Protein AF-A0A392R5V7-F1 (afdb_monomer_lite)

Radius of gyration: 15.89 Å; chains: 1; bounding box: 36×33×42 Å

Structure (mmCIF, N/CA/C/O backbone):
data_AF-A0A392R5V7-F1
#
_entry.id   AF-A0A392R5V7-F1
#
loop_
_atom_site.group_PDB
_atom_site.id
_atom_site.type_symbol
_atom_site.label_atom_id
_atom_site.label_alt_id
_atom_site.label_comp_id
_atom_site.label_asym_id
_atom_site.label_entity_id
_atom_site.label_seq_id
_atom_site.pdbx_PDB_ins_code
_atom_site.Cartn_x
_atom_site.Cartn_y
_atom_site.Cartn_z
_atom_site.occupancy
_atom_site.B_iso_or_equiv
_atom_site.auth_seq_id
_atom_site.auth_comp_id
_atom_site.auth_asym_id
_atom_site.auth_atom_id
_atom_site.pdbx_PDB_model_num
ATOM 1 N N . TYR A 1 1 ? 18.511 8.229 -11.918 1.00 48.12 1 TYR A N 1
ATOM 2 C CA . TYR A 1 1 ? 17.143 8.595 -11.499 1.00 48.12 1 TYR A CA 1
ATOM 3 C C . TYR A 1 1 ? 17.151 9.406 -10.202 1.00 48.12 1 TYR A C 1
ATOM 5 O O . TYR A 1 1 ? 16.807 10.575 -10.247 1.00 48.12 1 TYR A O 1
ATOM 13 N N . GLN A 1 2 ? 17.669 8.864 -9.091 1.00 48.03 2 GLN A N 1
ATOM 14 C CA . GLN A 1 2 ? 17.873 9.586 -7.813 1.00 48.03 2 GLN A CA 1
ATOM 15 C C . GLN A 1 2 ? 18.655 10.915 -7.948 1.00 48.03 2 GLN A C 1
ATOM 17 O O . GLN A 1 2 ? 18.307 11.910 -7.325 1.00 48.03 2 GLN A O 1
ATOM 22 N N . GLU A 1 3 ? 19.681 10.961 -8.803 1.00 58.59 3 GLU A N 1
ATOM 23 C CA . GLU A 1 3 ? 20.449 12.189 -9.093 1.00 58.59 3 GLU A CA 1
ATOM 24 C C . GLU A 1 3 ? 19.608 13.267 -9.805 1.00 58.59 3 GLU A C 1
ATOM 26 O O . GLU A 1 3 ? 19.699 14.437 -9.462 1.00 58.59 3 GLU A O 1
ATOM 31 N N . LEU A 1 4 ? 18.719 12.870 -10.724 1.00 58.41 4 LEU A N 1
ATOM 32 C CA . LEU A 1 4 ? 17.829 13.787 -11.453 1.00 58.41 4 LEU A CA 1
ATOM 33 C C . LEU A 1 4 ? 16.742 14.375 -10.533 1.00 58.41 4 LEU A C 1
ATOM 35 O O . LEU A 1 4 ? 16.334 15.520 -10.696 1.00 58.41 4 LEU A O 1
ATOM 39 N N . MET A 1 5 ? 16.311 13.613 -9.522 1.00 55.50 5 MET A N 1
ATOM 40 C CA . MET A 1 5 ? 15.347 14.060 -8.508 1.00 55.50 5 MET A CA 1
ATOM 41 C C . MET A 1 5 ? 15.908 15.169 -7.602 1.00 55.50 5 MET A C 1
ATOM 43 O O . MET A 1 5 ? 15.153 16.036 -7.161 1.00 55.50 5 MET A O 1
ATOM 47 N N . LYS A 1 6 ? 17.227 15.181 -7.346 1.00 57.94 6 LYS A N 1
ATOM 48 C CA . LYS A 1 6 ? 17.878 16.213 -6.514 1.00 57.94 6 LYS A CA 1
ATOM 49 C C . LYS A 1 6 ? 17.826 17.604 -7.144 1.00 57.94 6 LYS A C 1
ATOM 51 O O . LYS A 1 6 ? 17.768 18.593 -6.420 1.00 57.94 6 LYS A O 1
ATOM 56 N N . GLU A 1 7 ? 17.858 17.691 -8.471 1.00 61.91 7 GLU A N 1
ATOM 57 C CA . GLU A 1 7 ? 17.844 18.974 -9.184 1.00 61.91 7 GLU A CA 1
ATOM 58 C C . GLU A 1 7 ? 16.426 19.536 -9.360 1.00 61.91 7 GLU A C 1
ATOM 60 O O . GLU A 1 7 ? 16.253 20.743 -9.525 1.00 61.91 7 GLU A O 1
ATOM 65 N N . SER A 1 8 ? 15.402 18.680 -9.272 1.00 63.25 8 SER A N 1
ATOM 66 C CA . SER A 1 8 ? 14.011 19.055 -9.540 1.00 63.25 8 SER A CA 1
ATOM 67 C C . SER A 1 8 ? 13.272 19.654 -8.334 1.00 63.25 8 SER A C 1
ATOM 69 O O . SER A 1 8 ? 12.249 20.310 -8.527 1.00 63.25 8 SER A O 1
ATOM 71 N N . SER A 1 9 ? 13.744 19.452 -7.096 1.00 53.28 9 SER A N 1
ATOM 72 C CA . SER A 1 9 ? 13.109 19.998 -5.886 1.00 53.28 9 SER A CA 1
ATOM 73 C C . SER A 1 9 ? 14.134 20.329 -4.799 1.00 53.28 9 SER A C 1
ATOM 75 O O . SER A 1 9 ? 14.959 19.501 -4.426 1.00 53.28 9 SER A O 1
ATOM 77 N N . ARG A 1 10 ? 14.046 21.539 -4.228 1.00 61.16 10 ARG A N 1
ATOM 78 C CA . ARG A 1 10 ? 14.862 21.967 -3.070 1.00 61.16 10 ARG A CA 1
ATOM 79 C C . ARG A 1 10 ? 14.352 21.426 -1.732 1.00 61.16 10 ARG A C 1
ATOM 81 O O . ARG A 1 10 ? 15.043 21.550 -0.724 1.00 61.16 10 ARG A O 1
ATOM 88 N N . MET A 1 11 ? 13.145 20.867 -1.712 1.00 54.44 11 MET A N 1
ATOM 89 C CA . MET A 1 11 ? 12.567 20.213 -0.546 1.00 54.44 11 MET A CA 1
ATOM 90 C C . MET A 1 11 ? 12.739 18.704 -0.741 1.00 54.44 11 MET A C 1
ATOM 92 O O . MET A 1 11 ? 12.191 18.175 -1.714 1.00 54.44 11 MET A O 1
ATOM 96 N N . PRO A 1 12 ? 13.514 18.011 0.117 1.00 57.03 12 PRO A N 1
ATOM 97 C CA . PRO A 1 12 ? 13.592 16.558 0.077 1.00 57.03 12 PRO A CA 1
ATOM 98 C C . PRO A 1 12 ? 12.173 15.991 0.138 1.00 57.03 12 PRO A C 1
ATOM 100 O O . PRO A 1 12 ? 11.396 16.413 0.995 1.00 57.03 12 PRO A O 1
ATOM 103 N N . LEU A 1 13 ? 11.839 15.059 -0.760 1.00 60.12 13 LEU A N 1
ATOM 104 C CA . LEU A 1 13 ? 10.519 14.414 -0.793 1.00 60.12 13 LEU A CA 1
ATOM 105 C C . LEU A 1 13 ? 10.168 13.799 0.579 1.00 60.12 13 LEU A C 1
ATOM 107 O O . LEU A 1 13 ? 9.015 13.814 0.992 1.00 60.12 13 LEU A O 1
ATOM 111 N N . PHE A 1 14 ? 11.197 13.350 1.311 1.00 63.97 14 PHE A N 1
ATOM 112 C CA . PHE A 1 14 ? 11.126 12.880 2.690 1.00 63.97 14 PHE A CA 1
ATOM 113 C C . PHE A 1 14 ? 12.209 13.539 3.556 1.00 63.97 14 PHE A C 1
ATOM 115 O O . PHE A 1 14 ? 13.407 13.410 3.294 1.00 63.97 14 PHE A O 1
ATOM 122 N N . ASP A 1 15 ? 11.797 14.228 4.621 1.00 70.56 15 ASP A N 1
ATOM 123 C CA . ASP A 1 15 ? 12.698 14.729 5.662 1.00 70.56 15 ASP A CA 1
ATOM 124 C C . ASP A 1 15 ? 12.847 13.666 6.759 1.00 70.56 15 ASP A C 1
ATOM 126 O O . ASP A 1 15 ? 12.054 13.594 7.701 1.00 70.56 15 ASP A O 1
ATOM 130 N N . LEU A 1 16 ? 13.886 12.836 6.637 1.00 65.25 16 LEU A N 1
ATOM 131 C CA . LEU A 1 16 ? 14.184 11.758 7.587 1.00 65.25 16 LEU A CA 1
ATOM 132 C C . LEU A 1 16 ? 14.386 12.261 9.027 1.00 65.25 16 LEU A C 1
ATOM 134 O O . LEU A 1 16 ? 14.147 11.518 9.977 1.00 65.25 16 LEU A O 1
ATOM 138 N N . ARG A 1 17 ? 14.802 13.522 9.225 1.00 66.50 17 ARG A N 1
ATOM 139 C CA . ARG A 1 17 ? 14.975 14.083 10.575 1.00 66.50 17 ARG A CA 1
ATOM 140 C C . ARG A 1 17 ? 13.632 14.384 11.218 1.00 66.50 17 ARG A C 1
ATOM 142 O O . ARG A 1 17 ? 13.457 14.093 12.399 1.00 66.50 17 ARG A O 1
ATOM 149 N N . LYS A 1 18 ? 12.688 14.933 10.451 1.00 73.81 18 LYS A N 1
ATOM 150 C CA . LYS A 1 18 ? 11.308 15.114 10.924 1.00 73.81 18 LYS A CA 1
ATOM 151 C C . LYS A 1 18 ? 10.644 13.773 11.211 1.00 73.81 18 LYS A C 1
ATOM 153 O O . LYS A 1 18 ? 10.004 13.656 12.248 1.00 73.81 18 LYS A O 1
ATOM 158 N N . LEU A 1 19 ? 10.866 12.776 10.353 1.00 69.81 19 LEU A N 1
ATOM 159 C CA . LEU A 1 19 ? 10.333 11.425 10.538 1.00 69.81 19 LEU A CA 1
ATOM 160 C C . LEU A 1 19 ? 10.845 10.781 11.840 1.00 69.81 19 LEU A C 1
ATOM 162 O O . LEU A 1 19 ? 10.057 10.270 12.633 1.00 69.81 19 LEU A O 1
ATOM 166 N N . ASN A 1 20 ? 12.150 10.892 12.112 1.00 68.88 20 ASN A N 1
ATOM 167 C CA . ASN A 1 20 ? 12.743 10.410 13.364 1.00 68.88 20 ASN A CA 1
ATOM 168 C C . ASN A 1 20 ? 12.203 11.146 14.598 1.00 68.88 20 ASN A C 1
ATOM 170 O O . ASN A 1 20 ? 12.051 10.544 15.657 1.00 68.88 20 ASN A O 1
ATOM 174 N N . ALA A 1 21 ? 11.925 12.447 14.480 1.00 78.19 21 ALA A N 1
ATOM 175 C CA . ALA A 1 21 ? 11.394 13.247 15.581 1.00 78.19 21 ALA A CA 1
ATOM 176 C C . ALA A 1 21 ? 9.913 12.963 15.888 1.00 78.19 21 ALA A C 1
ATOM 178 O O . ALA A 1 21 ? 9.458 13.270 16.986 1.00 78.19 21 ALA A O 1
ATOM 179 N N . SER A 1 22 ? 9.162 12.382 14.947 1.00 75.69 22 SER A N 1
ATOM 180 C CA . SER A 1 22 ? 7.748 12.021 15.120 1.00 75.69 22 SER A CA 1
ATOM 181 C C . SER A 1 22 ? 7.512 10.653 15.776 1.00 75.69 22 SER A C 1
ATOM 183 O O . SER A 1 22 ? 6.390 10.158 15.739 1.00 75.69 22 SER A O 1
ATOM 185 N N . LEU A 1 23 ? 8.535 10.034 16.377 1.00 76.00 23 LEU A N 1
ATOM 186 C CA . LEU A 1 23 ? 8.384 8.774 17.108 1.00 76.00 23 LEU A CA 1
ATOM 187 C C . LEU A 1 23 ? 7.963 9.007 18.577 1.00 76.00 23 LEU A C 1
ATOM 189 O O . LEU A 1 23 ? 8.550 9.862 19.244 1.00 76.00 23 LEU A O 1
ATOM 19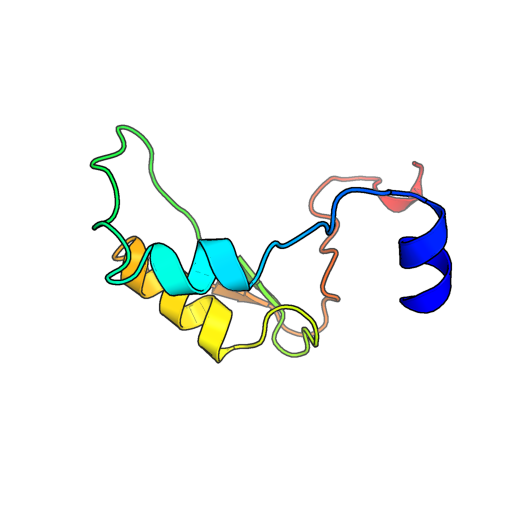3 N N . PRO A 1 24 ? 7.005 8.223 19.115 1.00 78.88 24 PRO A N 1
ATOM 194 C CA . PRO A 1 24 ? 6.340 7.088 18.470 1.00 78.88 24 PRO A CA 1
ATOM 195 C C . PRO A 1 24 ? 5.283 7.525 17.447 1.00 78.88 24 PRO A C 1
ATOM 197 O O . PRO A 1 24 ? 4.618 8.544 17.628 1.00 78.88 24 PRO A O 1
ATOM 200 N N . VAL A 1 25 ? 5.120 6.721 16.390 1.00 78.94 25 VAL A N 1
ATOM 201 C CA . VAL A 1 25 ? 4.095 6.940 15.360 1.00 78.94 25 VAL A CA 1
ATOM 202 C C . VAL A 1 25 ? 2.715 7.017 16.040 1.00 78.94 25 VAL A C 1
ATOM 204 O O . VAL A 1 25 ? 2.381 6.113 16.812 1.00 78.94 25 VAL A O 1
ATOM 207 N N . PRO A 1 26 ? 1.914 8.074 15.805 1.00 83.25 26 PRO A N 1
ATOM 208 C CA . PRO A 1 26 ? 0.563 8.172 16.353 1.00 83.25 26 PRO A CA 1
ATOM 209 C C . PRO A 1 26 ? -0.300 6.991 15.910 1.00 83.25 26 PRO A C 1
ATOM 211 O O . PRO A 1 26 ? -0.165 6.536 14.782 1.00 83.25 26 PRO A O 1
ATOM 214 N N . SER A 1 27 ? -1.215 6.519 16.758 1.00 85.50 27 SER A N 1
ATOM 215 C CA . SER A 1 27 ? -2.146 5.444 16.389 1.00 85.50 27 SER A CA 1
ATOM 216 C C . SER A 1 27 ? -2.986 5.806 15.164 1.00 85.50 27 SER A C 1
ATOM 218 O O . SER A 1 27 ? -3.285 6.983 14.936 1.00 85.50 27 SER A O 1
ATOM 220 N N . ALA A 1 28 ? -3.408 4.788 14.410 1.00 85.50 28 ALA A N 1
ATOM 221 C CA . ALA A 1 28 ? -4.272 5.002 13.263 1.00 85.50 28 ALA A CA 1
ATOM 222 C C . ALA A 1 28 ? -5.544 5.770 13.662 1.00 85.50 28 ALA A C 1
ATOM 224 O O . ALA A 1 28 ? -6.172 5.456 14.682 1.00 85.50 28 ALA A O 1
ATOM 225 N N . PRO A 1 29 ? -5.925 6.797 12.885 1.00 83.94 29 PRO A N 1
ATOM 226 C CA . PRO A 1 29 ? -7.147 7.534 13.145 1.00 83.94 29 PRO A CA 1
ATOM 227 C C . PRO A 1 29 ? -8.359 6.610 12.994 1.00 83.94 29 PRO A C 1
ATOM 229 O O . PRO A 1 29 ? -8.380 5.729 12.137 1.00 83.94 29 PRO A O 1
ATOM 232 N N . ASN A 1 30 ? -9.400 6.842 13.795 1.00 84.94 30 ASN A N 1
ATOM 233 C CA . ASN A 1 30 ? -10.690 6.198 13.573 1.00 84.94 30 ASN A CA 1
ATOM 234 C C . ASN A 1 30 ? -11.334 6.826 12.327 1.00 84.94 30 ASN A C 1
ATOM 236 O O . ASN A 1 30 ? -11.900 7.920 12.396 1.00 84.94 30 ASN A O 1
ATOM 240 N N . LEU A 1 31 ? -11.152 6.182 11.175 1.00 82.06 31 LEU A N 1
ATOM 241 C CA . LEU A 1 31 ? -11.649 6.663 9.892 1.00 82.06 31 LEU A CA 1
ATOM 242 C C . LEU A 1 31 ? -13.083 6.159 9.667 1.00 82.06 31 LEU A C 1
ATOM 244 O O . LEU A 1 31 ? -13.353 4.982 9.883 1.00 82.06 31 LEU A O 1
ATOM 248 N N . PRO A 1 32 ? -14.003 6.994 9.153 1.00 87.06 32 PRO A N 1
ATOM 249 C CA . PRO A 1 32 ? -15.336 6.548 8.739 1.00 87.06 32 PRO A CA 1
ATOM 250 C C . PRO A 1 32 ? -15.318 5.769 7.405 1.00 87.06 32 PRO A C 1
ATOM 252 O O . PRO A 1 32 ? -16.353 5.635 6.759 1.00 87.06 32 PRO A O 1
ATOM 255 N N . LEU A 1 33 ? -14.141 5.324 6.956 1.00 90.88 33 LEU A N 1
ATOM 256 C CA . LEU A 1 33 ? -13.876 4.725 5.651 1.00 90.88 33 LEU A CA 1
ATOM 257 C C . LEU A 1 33 ? -13.201 3.369 5.855 1.00 90.88 33 LEU A C 1
ATOM 259 O O . LEU A 1 33 ? -12.351 3.230 6.733 1.00 90.88 33 LEU A O 1
ATOM 263 N N . GLU A 1 34 ? -13.542 2.395 5.016 1.00 91.81 34 GLU A N 1
ATOM 264 C CA . GLU A 1 34 ? -12.827 1.120 4.972 1.00 91.81 34 GLU A CA 1
ATOM 265 C C . GLU A 1 34 ? -11.467 1.306 4.290 1.00 91.81 34 GLU A C 1
ATOM 267 O O . GLU A 1 34 ? -11.362 1.941 3.238 1.00 91.81 34 GLU A O 1
ATOM 272 N N . VAL A 1 35 ? -10.417 0.758 4.904 1.00 94.69 35 VAL A N 1
ATOM 273 C CA . VAL A 1 35 ? -9.047 0.833 4.390 1.00 94.69 35 VAL A CA 1
ATOM 274 C C . VAL A 1 35 ? -8.698 -0.475 3.691 1.00 94.69 35 VAL A C 1
ATOM 276 O O . VAL A 1 35 ? -8.876 -1.555 4.249 1.00 94.69 35 VAL A O 1
ATOM 279 N N . PHE A 1 36 ? -8.155 -0.372 2.480 1.00 95.62 36 PHE A N 1
ATOM 280 C CA . PHE A 1 36 ? -7.613 -1.496 1.727 1.00 95.62 36 PHE A CA 1
ATOM 281 C C . PHE A 1 36 ? -6.134 -1.246 1.435 1.00 95.62 36 PHE A C 1
ATOM 283 O O . PHE A 1 36 ? -5.783 -0.230 0.837 1.00 95.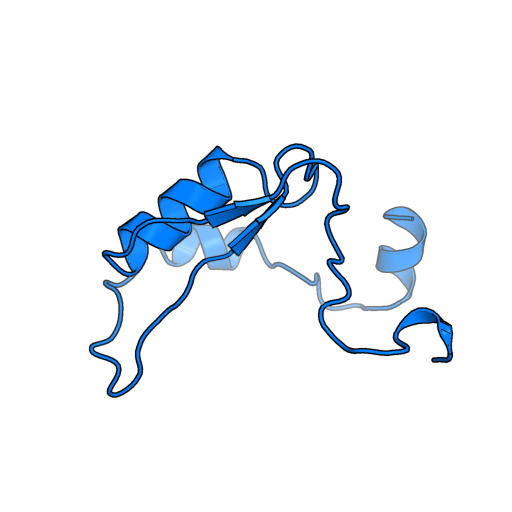62 36 PHE A O 1
ATOM 290 N N . VAL A 1 37 ? -5.273 -2.162 1.877 1.00 96.12 37 VAL A N 1
ATOM 291 C CA . VAL A 1 37 ? -3.819 -2.061 1.713 1.00 96.12 37 VAL A CA 1
ATOM 292 C C . VAL A 1 37 ? -3.368 -3.068 0.655 1.00 96.12 37 VAL A C 1
ATOM 294 O O . VAL A 1 37 ? -3.545 -4.274 0.823 1.00 96.12 37 VAL A O 1
ATOM 297 N N . LEU A 1 38 ? -2.794 -2.558 -0.437 1.00 95.94 38 LEU A N 1
ATOM 298 C CA . LEU A 1 38 ? -2.361 -3.310 -1.616 1.00 95.94 38 LEU A CA 1
ATOM 299 C C . LEU A 1 38 ? -0.899 -2.980 -1.928 1.00 95.94 38 LEU A C 1
ATOM 301 O O . LEU A 1 38 ? -0.517 -1.813 -1.880 1.00 95.94 38 LEU A O 1
ATOM 305 N N . GLY A 1 39 ? -0.111 -3.987 -2.296 1.00 94.69 39 GLY A N 1
ATOM 306 C CA . GLY A 1 39 ? 1.252 -3.802 -2.794 1.00 94.69 39 GLY A CA 1
ATOM 307 C C . GLY A 1 39 ? 1.686 -4.925 -3.730 1.00 94.69 39 GLY A C 1
ATOM 308 O O . GLY A 1 39 ? 0.918 -5.852 -4.006 1.00 94.69 39 GLY A O 1
ATOM 309 N N . ALA A 1 40 ? 2.925 -4.848 -4.208 1.00 93.81 40 ALA A N 1
ATOM 310 C CA . ALA A 1 40 ? 3.514 -5.836 -5.105 1.00 93.81 40 ALA A CA 1
ATOM 311 C C . ALA A 1 40 ? 4.636 -6.635 -4.424 1.00 93.81 40 ALA A C 1
ATOM 313 O O . ALA A 1 40 ? 5.355 -6.118 -3.573 1.00 93.81 40 ALA A O 1
ATOM 314 N N . ASN A 1 41 ? 4.815 -7.904 -4.811 1.00 91.12 41 ASN A N 1
ATOM 315 C CA . ASN A 1 41 ? 5.776 -8.784 -4.128 1.00 91.12 41 ASN A CA 1
ATOM 316 C C . ASN A 1 41 ? 7.256 -8.439 -4.384 1.00 91.12 41 ASN A C 1
ATOM 318 O O . ASN A 1 41 ? 8.107 -8.778 -3.568 1.00 91.12 41 ASN A O 1
ATOM 322 N N . ASN A 1 42 ? 7.547 -7.781 -5.508 1.00 85.56 42 ASN A N 1
ATOM 323 C CA . ASN A 1 42 ? 8.893 -7.442 -5.975 1.00 85.56 42 ASN A CA 1
ATOM 324 C C . ASN A 1 42 ? 9.085 -5.919 -6.033 1.00 85.56 42 ASN A C 1
ATOM 326 O O . ASN A 1 42 ? 9.780 -5.395 -6.908 1.00 85.56 42 ASN A O 1
ATOM 330 N N . ASP A 1 43 ? 8.417 -5.203 -5.134 1.00 86.81 43 ASP A N 1
ATOM 331 C CA . ASP A 1 43 ? 8.529 -3.761 -5.004 1.00 86.81 43 ASP A CA 1
ATOM 332 C C . ASP A 1 43 ? 9.808 -3.394 -4.231 1.00 86.81 43 ASP A C 1
ATOM 334 O O . ASP A 1 43 ? 9.983 -3.723 -3.060 1.00 86.81 43 ASP A O 1
ATOM 338 N N . PHE A 1 44 ? 10.740 -2.735 -4.923 1.00 82.94 44 PHE A N 1
ATOM 339 C CA . PHE A 1 44 ? 12.027 -2.313 -4.360 1.00 82.94 44 PHE A CA 1
ATOM 340 C C . PHE A 1 44 ? 11.952 -0.988 -3.589 1.00 82.94 44 PHE A C 1
ATOM 342 O O . PHE A 1 44 ? 12.950 -0.584 -2.989 1.00 82.94 44 PHE A O 1
ATOM 349 N N . ILE A 1 45 ? 10.827 -0.275 -3.664 1.00 85.75 45 ILE A N 1
ATOM 350 C CA . ILE A 1 45 ? 10.619 1.009 -2.989 1.00 85.75 45 ILE A CA 1
ATOM 351 C C . ILE A 1 45 ? 9.865 0.777 -1.680 1.00 85.75 45 ILE A C 1
ATOM 353 O O . ILE A 1 45 ? 10.287 1.300 -0.648 1.00 85.75 45 ILE A O 1
ATOM 357 N N . VAL A 1 46 ? 8.789 -0.013 -1.715 1.00 87.00 46 VAL A N 1
ATOM 358 C CA . VAL A 1 46 ? 8.047 -0.457 -0.527 1.00 87.00 46 VAL A CA 1
ATOM 359 C C . VAL A 1 46 ? 8.040 -1.976 -0.507 1.00 87.00 46 VAL A C 1
ATOM 361 O O . VAL A 1 46 ? 7.294 -2.609 -1.243 1.00 87.00 46 VAL A O 1
ATOM 364 N N . ASP A 1 47 ? 8.879 -2.566 0.334 1.00 90.69 47 ASP A N 1
ATOM 365 C CA . ASP A 1 47 ? 8.992 -4.016 0.414 1.00 90.69 47 ASP A CA 1
ATOM 366 C C . ASP A 1 47 ? 7.794 -4.675 1.131 1.00 90.69 47 ASP A C 1
ATOM 368 O O . ASP A 1 47 ? 6.853 -4.036 1.616 1.00 90.69 47 ASP A O 1
ATOM 372 N N . ALA A 1 48 ? 7.829 -6.007 1.199 1.00 92.00 48 ALA A N 1
ATOM 373 C CA . ALA A 1 48 ? 6.792 -6.797 1.853 1.00 92.00 48 ALA A CA 1
ATOM 374 C C . ALA A 1 48 ? 6.646 -6.489 3.357 1.00 92.00 48 ALA A C 1
ATOM 376 O O . ALA A 1 48 ? 5.559 -6.680 3.908 1.00 92.00 48 ALA A O 1
ATOM 377 N N . GLU A 1 49 ? 7.711 -6.031 4.024 1.00 93.81 49 GLU A N 1
ATOM 378 C CA . GLU A 1 49 ? 7.661 -5.638 5.433 1.00 93.81 49 GLU A CA 1
ATOM 379 C C . GLU A 1 49 ? 6.918 -4.310 5.582 1.00 93.81 49 GLU A C 1
ATOM 381 O O . GLU A 1 49 ? 5.938 -4.258 6.324 1.00 93.81 49 GLU A O 1
ATOM 386 N N . GLY A 1 50 ? 7.256 -3.295 4.783 1.00 92.94 50 GLY A N 1
ATOM 387 C CA . GLY A 1 50 ? 6.541 -2.017 4.772 1.00 92.94 50 GLY A CA 1
ATOM 388 C C . GLY A 1 50 ? 5.055 -2.159 4.415 1.00 92.94 50 GLY A C 1
ATOM 389 O O . GLY A 1 50 ? 4.195 -1.504 5.017 1.00 92.94 50 GLY A O 1
ATOM 390 N N . LEU A 1 51 ? 4.717 -3.068 3.492 1.00 95.19 51 LEU A N 1
ATOM 391 C CA . LEU A 1 51 ? 3.324 -3.413 3.185 1.00 95.19 51 LEU A CA 1
ATOM 392 C C . LEU A 1 51 ? 2.595 -3.979 4.416 1.00 95.19 51 LEU A C 1
ATOM 394 O O . LEU A 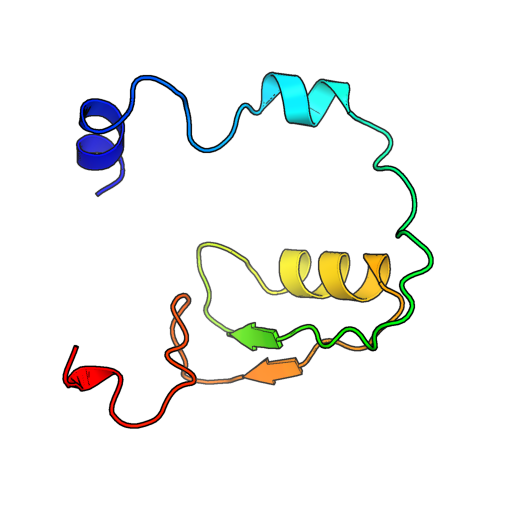1 51 ? 1.462 -3.588 4.715 1.00 95.19 51 LEU A O 1
ATOM 398 N N . LYS A 1 52 ? 3.246 -4.898 5.135 1.00 96.25 52 LYS A N 1
ATOM 399 C CA . LYS A 1 52 ? 2.697 -5.536 6.333 1.00 96.25 52 LYS A CA 1
ATOM 400 C C . LYS A 1 52 ? 2.539 -4.538 7.480 1.00 96.25 52 LYS A C 1
ATOM 402 O O . LYS A 1 52 ? 1.461 -4.483 8.066 1.00 96.25 52 LYS A O 1
ATOM 407 N N . GLU A 1 53 ? 3.557 -3.730 7.761 1.00 94.94 53 GLU A N 1
ATOM 408 C CA . GLU A 1 53 ? 3.517 -2.686 8.793 1.00 94.94 53 GLU A CA 1
ATOM 409 C C . GLU A 1 53 ? 2.378 -1.691 8.535 1.00 94.94 53 GLU A C 1
ATOM 411 O O . GLU A 1 53 ? 1.646 -1.321 9.453 1.00 94.94 53 GLU A O 1
ATOM 416 N N . THR A 1 54 ? 2.165 -1.311 7.271 1.00 94.44 54 THR A N 1
ATOM 417 C CA . THR A 1 54 ? 1.058 -0.426 6.879 1.00 94.44 54 THR A CA 1
ATOM 418 C C . THR A 1 54 ? -0.305 -1.071 7.140 1.00 94.44 54 THR A C 1
ATOM 420 O O . THR A 1 54 ? -1.222 -0.417 7.637 1.00 94.44 54 THR A O 1
ATOM 423 N N . ALA A 1 55 ? -0.461 -2.358 6.832 1.00 95.56 55 ALA A N 1
ATOM 424 C CA . ALA A 1 55 ? -1.707 -3.076 7.082 1.00 95.56 55 ALA A CA 1
ATOM 425 C C . ALA A 1 55 ? -1.979 -3.260 8.584 1.00 95.56 55 ALA A C 1
ATOM 427 O O . ALA A 1 55 ? -3.100 -3.024 9.037 1.00 95.56 55 ALA A O 1
ATOM 428 N N . GLU A 1 56 ? -0.947 -3.588 9.365 1.00 94.88 56 GLU A N 1
ATOM 429 C CA . GLU A 1 56 ? -1.020 -3.679 10.826 1.00 94.88 56 GLU A CA 1
ATOM 430 C C . GLU A 1 56 ? -1.380 -2.335 11.463 1.00 94.88 56 GLU A C 1
ATOM 432 O O . GLU A 1 56 ? -2.218 -2.296 12.365 1.00 94.88 56 GLU A O 1
ATOM 437 N N . PHE A 1 57 ? -0.825 -1.232 10.950 1.00 93.38 57 PHE A N 1
ATOM 438 C CA . PHE A 1 57 ? -1.155 0.118 11.401 1.00 93.38 57 PHE A CA 1
ATOM 439 C C . PHE A 1 57 ? -2.660 0.397 11.314 1.00 93.38 57 PHE A C 1
ATOM 441 O O . PHE A 1 57 ? -3.243 0.909 12.268 1.00 93.38 57 PHE A O 1
ATOM 448 N N . TYR A 1 58 ? -3.303 0.010 10.208 1.00 94.38 58 TYR A N 1
ATOM 449 C CA . TYR A 1 58 ? -4.747 0.176 10.005 1.00 94.38 58 TYR A CA 1
ATOM 450 C C . TYR A 1 58 ? -5.601 -0.999 10.515 1.00 94.38 58 TYR A C 1
ATOM 452 O O . TYR A 1 58 ? -6.826 -0.940 10.421 1.00 94.38 58 TYR A O 1
ATOM 460 N N . GLY A 1 59 ? -4.994 -2.056 11.062 1.00 93.50 59 GLY A N 1
ATOM 461 C CA . GLY A 1 59 ? -5.709 -3.239 11.552 1.00 93.50 59 GLY A CA 1
ATOM 462 C C . GLY A 1 59 ? -6.380 -4.073 10.452 1.00 93.50 59 GLY A C 1
ATOM 463 O O . GLY A 1 59 ? -7.407 -4.703 10.707 1.00 93.50 59 GLY A O 1
ATOM 464 N N . VAL A 1 60 ? -5.827 -4.078 9.237 1.00 95.62 60 VAL A N 1
ATOM 465 C CA . VAL A 1 60 ? -6.358 -4.811 8.073 1.00 95.62 60 VAL A CA 1
ATOM 466 C C . VAL A 1 60 ? -5.367 -5.866 7.577 1.00 95.62 60 VAL A C 1
ATOM 468 O O . VAL A 1 60 ? -4.206 -5.885 7.971 1.00 95.62 60 VAL A O 1
ATOM 471 N N . SER A 1 61 ? -5.821 -6.778 6.713 1.00 97.00 61 SER A N 1
ATOM 472 C CA . SER A 1 61 ? -4.930 -7.731 6.033 1.00 97.00 61 SER A CA 1
ATOM 473 C C . SER A 1 61 ? -4.436 -7.144 4.706 1.00 97.00 61 SER A C 1
ATOM 475 O O . SER A 1 61 ? -5.265 -6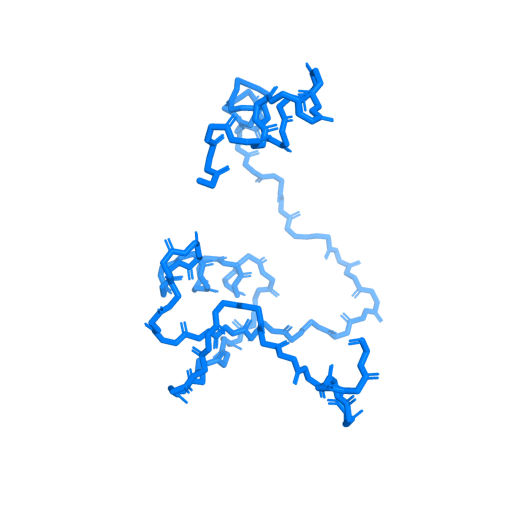.645 3.942 1.00 97.00 61 SER A O 1
ATOM 477 N N . PRO A 1 62 ? -3.128 -7.205 4.401 1.00 97.00 62 PRO A N 1
ATOM 478 C CA . PRO A 1 62 ? -2.611 -6.720 3.129 1.00 97.00 62 PRO A CA 1
ATOM 479 C C . PRO A 1 62 ? -2.955 -7.680 1.988 1.00 97.00 62 PRO A C 1
ATOM 481 O O . PRO A 1 62 ? -3.016 -8.898 2.177 1.00 97.00 62 PRO A O 1
ATOM 484 N N . VAL A 1 63 ? -3.085 -7.139 0.779 1.00 96.62 63 VAL A N 1
ATOM 485 C CA . VAL A 1 63 ? -3.065 -7.917 -0.463 1.00 96.62 63 VAL A CA 1
ATOM 486 C C . VAL A 1 63 ? -1.743 -7.664 -1.174 1.00 96.62 63 VAL A C 1
ATOM 488 O O . VAL A 1 63 ? -1.391 -6.527 -1.471 1.00 96.62 63 VAL A O 1
ATOM 491 N N . CYS A 1 64 ? -1.009 -8.739 -1.448 1.00 95.12 64 CYS A N 1
ATOM 492 C CA . CYS A 1 64 ? 0.242 -8.694 -2.192 1.00 95.12 64 CYS A CA 1
ATOM 493 C C . CYS A 1 64 ? 0.024 -9.326 -3.567 1.00 95.12 64 CYS A C 1
ATOM 495 O O . CYS A 1 64 ? -0.368 -10.492 -3.657 1.00 95.12 64 CYS A O 1
ATOM 497 N N . VAL A 1 65 ? 0.234 -8.552 -4.629 1.00 94.38 65 VAL A N 1
ATOM 498 C CA . VAL A 1 65 ? 0.033 -8.999 -6.010 1.00 94.38 65 VAL A CA 1
ATOM 499 C C . VAL A 1 65 ? 1.367 -9.421 -6.610 1.00 94.38 65 VAL A C 1
ATOM 501 O O . VAL A 1 65 ? 2.370 -8.710 -6.531 1.00 94.38 65 VAL A O 1
ATOM 504 N N . GLU A 1 66 ? 1.381 -10.594 -7.229 1.00 92.38 66 GLU A N 1
ATOM 505 C CA . GLU A 1 66 ? 2.557 -11.102 -7.925 1.00 92.38 66 GLU A CA 1
ATOM 506 C C . GLU A 1 66 ? 2.667 -10.514 -9.335 1.00 92.38 66 GLU A C 1
ATOM 508 O O . GLU A 1 66 ? 1.669 -10.321 -10.029 1.00 92.38 66 GLU A O 1
ATOM 513 N N . GLY A 1 67 ? 3.901 -10.268 -9.782 1.00 86.88 67 GLY A N 1
ATOM 514 C CA . GLY A 1 67 ? 4.173 -9.897 -11.174 1.00 86.88 67 GLY A CA 1
ATOM 515 C C . GLY A 1 67 ? 3.788 -8.466 -11.561 1.00 86.88 67 GLY A C 1
ATOM 516 O O . GLY A 1 67 ? 3.702 -8.177 -12.753 1.00 86.88 67 GLY A O 1
ATOM 517 N N . VAL A 1 68 ? 3.581 -7.571 -10.591 1.00 87.12 68 VAL A N 1
ATOM 518 C CA . VAL A 1 68 ? 3.327 -6.141 -10.833 1.00 87.12 68 VAL A CA 1
ATOM 519 C C . VAL A 1 68 ? 4.504 -5.306 -10.316 1.00 87.12 68 VAL A C 1
ATOM 521 O O . VAL A 1 68 ? 5.195 -5.707 -9.384 1.00 87.12 68 VAL A O 1
ATOM 524 N N . ALA A 1 69 ? 4.778 -4.175 -10.968 1.00 85.00 69 ALA A N 1
ATOM 525 C CA . ALA A 1 69 ? 5.788 -3.208 -10.536 1.00 85.00 69 ALA A CA 1
ATOM 526 C C . ALA A 1 69 ? 5.266 -2.303 -9.400 1.00 85.00 69 ALA A C 1
ATOM 528 O O . ALA A 1 69 ? 4.073 -2.314 -9.112 1.00 85.00 69 ALA A O 1
ATOM 529 N N . HIS A 1 70 ? 6.157 -1.498 -8.803 1.00 84.75 70 HIS A N 1
ATOM 530 C CA . HIS A 1 70 ? 5.827 -0.510 -7.761 1.00 84.75 70 HIS A CA 1
ATOM 531 C C . HIS A 1 70 ? 4.661 0.408 -8.161 1.00 84.75 70 HIS A C 1
ATOM 533 O O . HIS A 1 70 ? 3.655 0.495 -7.463 1.00 84.75 70 HIS A O 1
ATOM 539 N N . ASP A 1 71 ? 4.769 1.046 -9.329 1.00 82.38 71 ASP A N 1
ATOM 540 C CA . ASP A 1 71 ? 3.738 1.935 -9.866 1.00 82.38 71 ASP A CA 1
ATOM 541 C C . ASP A 1 71 ? 2.628 1.112 -10.534 1.00 82.38 71 ASP A C 1
ATOM 543 O O . ASP A 1 71 ? 2.502 1.053 -11.760 1.00 82.38 71 ASP A O 1
ATOM 547 N N . MET A 1 72 ? 1.846 0.403 -9.716 1.00 83.50 72 MET A N 1
ATOM 548 C CA . MET A 1 72 ? 0.714 -0.392 -10.183 1.00 83.50 72 MET A CA 1
ATOM 549 C C . MET A 1 72 ? -0.317 0.524 -10.850 1.00 83.50 72 MET A C 1
ATOM 551 O O . MET A 1 72 ? -1.000 1.312 -10.196 1.00 83.50 72 MET A O 1
ATOM 555 N N . MET A 1 73 ? -0.472 0.394 -12.162 1.00 84.50 73 MET A N 1
ATOM 556 C CA . MET A 1 73 ? -1.449 1.178 -12.901 1.00 84.50 73 MET A CA 1
ATOM 557 C C . MET A 1 73 ? -2.813 0.483 -12.855 1.00 84.50 73 MET A C 1
ATOM 559 O O . MET A 1 73 ? -3.095 -0.429 -13.631 1.00 84.50 73 MET A O 1
ATOM 563 N N . LEU A 1 74 ? -3.636 0.883 -11.883 1.00 84.25 74 LEU A N 1
ATOM 564 C CA . LEU A 1 74 ? -4.909 0.223 -11.563 1.00 84.25 74 LEU A CA 1
ATOM 565 C C . LEU A 1 74 ? -6.077 0.636 -12.474 1.00 84.25 74 LEU A C 1
ATOM 567 O O . LEU A 1 74 ? -7.112 -0.029 -12.469 1.00 84.25 74 LEU A O 1
ATOM 571 N N . ASP A 1 75 ? -5.932 1.723 -13.236 1.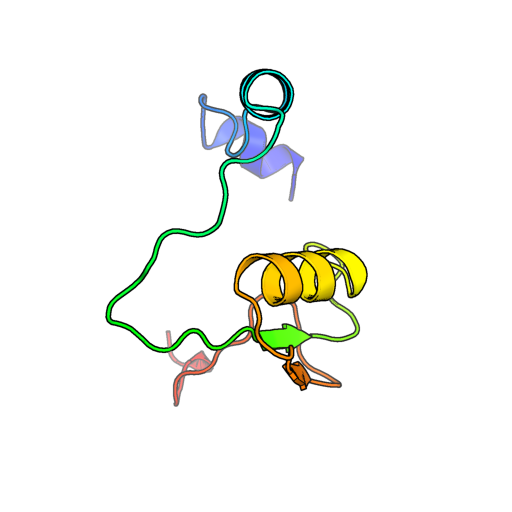00 84.56 75 ASP A N 1
ATOM 572 C CA . ASP A 1 75 ? -6.968 2.193 -14.156 1.00 84.56 75 ASP A CA 1
ATOM 573 C C . ASP A 1 75 ? -6.902 1.470 -15.512 1.00 84.56 75 ASP A C 1
ATOM 575 O O . ASP A 1 75 ? -5.856 1.007 -15.977 1.00 84.56 75 ASP A O 1
ATOM 579 N N . THR A 1 76 ? -8.044 1.397 -16.183 1.00 82.56 76 THR A N 1
ATOM 580 C CA . THR A 1 76 ? -8.128 0.928 -17.562 1.00 82.56 76 THR A CA 1
ATOM 581 C C . THR A 1 76 ? -7.474 1.928 -18.514 1.00 82.56 76 THR A C 1
ATOM 583 O O . THR A 1 76 ? -7.636 3.134 -18.376 1.00 82.56 76 THR A O 1
ATOM 586 N N . SER A 1 77 ? -6.781 1.433 -19.544 1.00 83.38 77 SER A N 1
ATOM 587 C CA . SER A 1 77 ? -6.062 2.277 -20.516 1.00 83.38 77 SER A CA 1
ATOM 588 C C . SER A 1 77 ? -4.974 3.180 -19.913 1.00 83.38 77 SER A C 1
ATOM 590 O O . SER A 1 77 ? -4.668 4.224 -20.488 1.00 83.38 77 SER A O 1
ATOM 592 N N . TRP A 1 78 ? -4.386 2.805 -18.776 1.00 83.06 78 TRP A N 1
ATOM 593 C CA . TRP A 1 78 ? -3.283 3.548 -18.158 1.00 83.06 78 TRP A CA 1
ATOM 594 C C . TRP A 1 78 ? -2.089 3.788 -19.092 1.00 83.06 78 TRP A C 1
ATOM 596 O O . TRP A 1 78 ? -1.348 4.751 -18.930 1.00 83.06 78 TRP A O 1
ATOM 606 N N . ASP A 1 79 ? -1.921 2.910 -20.076 1.00 79.62 79 ASP A N 1
ATOM 607 C CA . ASP A 1 79 ? -0.892 2.930 -21.110 1.00 79.62 79 ASP A CA 1
ATOM 608 C C . ASP A 1 79 ? -1.129 4.001 -22.187 1.00 79.62 79 ASP A C 1
ATOM 610 O O . ASP A 1 79 ? -0.249 4.250 -23.010 1.00 79.62 79 ASP A O 1
ATOM 614 N N . LYS A 1 80 ? -2.315 4.623 -22.208 1.00 82.88 80 LYS A N 1
ATOM 615 C CA . LYS A 1 80 ? -2.690 5.676 -23.167 1.00 82.88 80 LYS A CA 1
ATOM 616 C C . LYS A 1 80 ? -2.484 7.099 -22.631 1.00 82.88 80 LYS A C 1
ATOM 618 O O . LYS A 1 80 ? -2.847 8.044 -23.336 1.00 82.88 80 LYS A O 1
ATOM 623 N N . GLY A 1 81 ? -1.991 7.235 -21.398 1.00 61.41 81 GLY A N 1
ATOM 624 C CA . GLY A 1 81 ? -1.672 8.508 -20.738 1.00 61.41 81 GLY A CA 1
ATOM 625 C C . GLY A 1 81 ? -0.294 9.050 -21.087 1.00 61.41 81 GLY A C 1
ATOM 626 O O . GLY A 1 81 ? 0.607 8.239 -21.390 1.00 61.41 81 GLY A O 1
#

Secondary structure (DSSP, 8-state):
-HHHHHHH-SS-SS-HHHHHHTPSPPPPP--SS----EEETT-SSS-HHHHHHHHHHHT---EEETT--SS---STTGGG-

Foldseek 3Di:
DVVVVVVVDPDPPDDVVVVVVCPPPDQDDPDPDDDAQEAEPPEPVQHPVNSCVVCVSVVHDHHYDYPAYGPRPPDPPSVVD

Organism: NCBI:txid97028

pLDDT: mean 81.42, std 13.68, range [48.03, 97.0]

Sequence (81 aa):
YQELMKESSRMPLFDLRKLNASLPVPSAPNLPLEVFVLGANNDFIVDAEGLKETAEFYGVSPV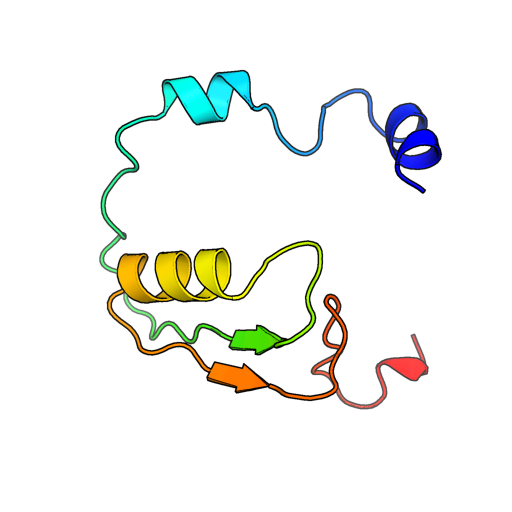CVEGVAHDMMLDTSWDKG